Protein AF-A0A1F9LDM0-F1 (afdb_monomer_lite)

Secondary structure (DSSP, 8-state):
-PPPHHHHHHHHHTTTS---HHHHHHHHTT--HHHHHHS--SSPPPHHHHHHHHHHHHHHHHH-

Structure (mmCIF, N/CA/C/O backbone):
data_AF-A0A1F9LDM0-F1
#
_entry.id   AF-A0A1F9LDM0-F1
#
loop_
_atom_site.group_PDB
_atom_site.id
_atom_site.type_symbol
_atom_site.label_atom_id
_atom_site.label_alt_id
_atom_site.label_comp_id
_atom_site.label_asym_id
_atom_site.label_entity_id
_atom_site.label_seq_id
_atom_site.pdbx_PDB_ins_cod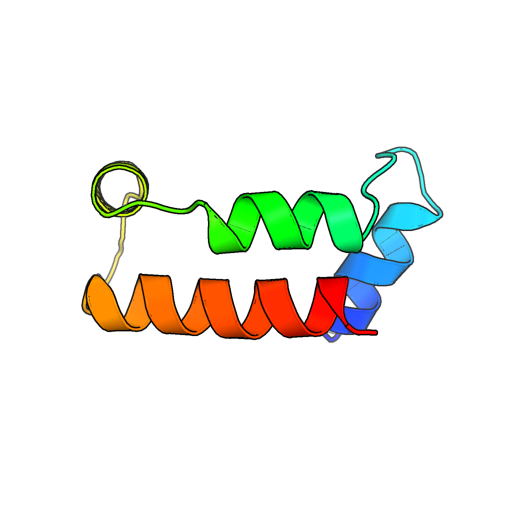e
_atom_site.Cartn_x
_atom_site.Cartn_y
_atom_site.Cartn_z
_atom_site.occupancy
_atom_site.B_iso_or_equiv
_atom_site.auth_seq_id
_atom_site.auth_comp_id
_atom_site.auth_asym_id
_atom_site.auth_atom_id
_atom_site.pdbx_PDB_model_num
ATOM 1 N N . MET A 1 1 ? 0.761 18.263 -15.156 1.00 46.62 1 MET A N 1
ATOM 2 C CA . MET A 1 1 ? 0.692 16.921 -15.774 1.00 46.62 1 MET A CA 1
ATOM 3 C C . MET A 1 1 ? 0.960 15.910 -14.678 1.00 46.62 1 MET A C 1
ATOM 5 O O . MET A 1 1 ? 2.018 16.003 -14.073 1.00 46.62 1 MET A O 1
ATOM 9 N N . SER A 1 2 ? 0.007 15.030 -14.364 1.00 71.31 2 SER A N 1
ATOM 10 C CA . SER A 1 2 ? 0.257 13.921 -13.433 1.00 71.31 2 SER A CA 1
ATOM 11 C C . SER A 1 2 ? 0.900 12.783 -14.217 1.00 71.31 2 SER A C 1
ATOM 13 O O . SER A 1 2 ? 0.367 12.416 -15.263 1.00 71.31 2 SER A O 1
ATOM 15 N N . LEU A 1 3 ? 2.033 12.254 -13.750 1.00 74.88 3 LEU A N 1
ATOM 16 C CA . LEU A 1 3 ? 2.561 11.000 -14.287 1.00 74.88 3 LEU A CA 1
ATOM 17 C C . LEU A 1 3 ? 1.600 9.852 -13.925 1.00 74.88 3 LEU A C 1
ATOM 19 O O . LEU A 1 3 ? 1.044 9.871 -12.820 1.00 74.88 3 LEU A O 1
ATOM 23 N N . PRO A 1 4 ? 1.415 8.856 -14.807 1.00 85.56 4 PRO A N 1
ATOM 24 C CA . PRO A 1 4 ? 0.833 7.577 -14.421 1.00 85.56 4 PRO A CA 1
ATOM 25 C C . PRO A 1 4 ? 1.623 6.956 -13.262 1.00 85.56 4 PRO A C 1
ATOM 27 O O . PRO A 1 4 ? 2.847 7.074 -13.201 1.00 85.56 4 PRO A O 1
ATOM 30 N N . LEU A 1 5 ? 0.924 6.301 -12.333 1.00 81.19 5 LEU A N 1
ATOM 31 C CA . LEU A 1 5 ? 1.537 5.733 -11.129 1.00 81.19 5 LEU A CA 1
ATOM 32 C C . LEU A 1 5 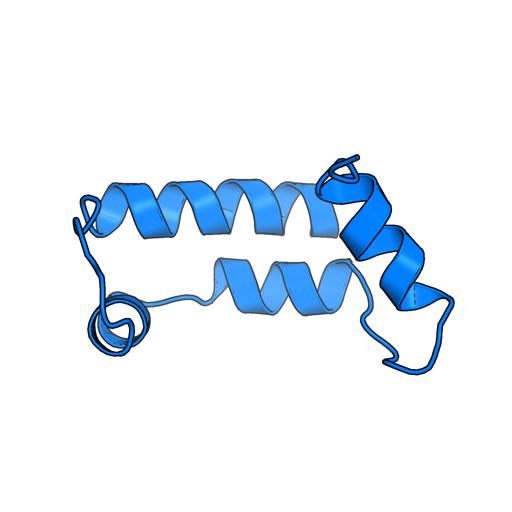? 2.634 4.707 -11.462 1.00 81.19 5 LEU A C 1
ATOM 34 O O . LEU A 1 5 ? 3.693 4.728 -10.841 1.00 81.19 5 LEU A O 1
ATOM 38 N N . ASP A 1 6 ? 2.409 3.866 -12.473 1.00 81.12 6 ASP A N 1
ATOM 39 C CA . ASP A 1 6 ? 3.393 2.878 -12.935 1.00 81.12 6 ASP A CA 1
ATOM 40 C C . ASP A 1 6 ? 4.676 3.553 -13.457 1.00 81.12 6 ASP A C 1
ATOM 42 O O . ASP A 1 6 ? 5.777 3.231 -13.005 1.00 81.12 6 ASP A O 1
ATOM 46 N N . ASP A 1 7 ? 4.538 4.581 -14.302 1.00 81.81 7 ASP A N 1
ATOM 47 C CA . ASP A 1 7 ? 5.671 5.358 -14.820 1.00 81.81 7 ASP A CA 1
ATOM 48 C C . ASP A 1 7 ? 6.439 6.074 -13.700 1.00 81.81 7 ASP A C 1
ATOM 50 O O . ASP A 1 7 ? 7.668 6.170 -13.742 1.00 81.81 7 ASP A O 1
ATOM 54 N N . ALA A 1 8 ? 5.736 6.572 -12.677 1.00 83.88 8 ALA A N 1
ATOM 55 C CA . ALA A 1 8 ? 6.359 7.224 -11.529 1.00 83.88 8 ALA A CA 1
ATOM 56 C C . ALA A 1 8 ? 7.194 6.236 -10.697 1.00 83.88 8 ALA A C 1
ATOM 58 O O . ALA A 1 8 ? 8.324 6.551 -10.319 1.00 83.88 8 ALA A O 1
ATOM 59 N N . ILE A 1 9 ? 6.666 5.032 -10.454 1.00 81.50 9 ILE A N 1
ATOM 60 C CA . ILE A 1 9 ? 7.352 3.978 -9.695 1.00 81.50 9 ILE A CA 1
ATOM 61 C C . ILE A 1 9 ? 8.566 3.457 -10.473 1.00 81.50 9 ILE A C 1
ATOM 63 O O . ILE A 1 9 ? 9.674 3.412 -9.935 1.00 81.50 9 ILE A O 1
ATOM 67 N N . ARG A 1 10 ? 8.402 3.124 -11.759 1.00 77.31 10 ARG A N 1
ATOM 68 C CA . ARG A 1 10 ? 9.505 2.632 -12.605 1.00 77.31 10 ARG A CA 1
ATOM 69 C C . ARG A 1 10 ? 10.564 3.709 -12.842 1.00 77.31 10 ARG A C 1
ATOM 71 O O . ARG A 1 10 ? 11.760 3.423 -12.816 1.00 77.31 10 ARG A O 1
ATOM 78 N N . GLY A 1 11 ? 10.152 4.967 -12.994 1.00 75.06 11 GLY A N 1
ATOM 79 C CA . GLY A 1 11 ? 11.062 6.107 -13.104 1.00 75.06 11 GLY A CA 1
ATOM 80 C C . GLY A 1 11 ? 11.915 6.336 -11.847 1.00 75.06 11 GLY A C 1
ATOM 81 O O . GLY A 1 11 ? 13.069 6.760 -11.964 1.00 75.06 11 GLY A O 1
ATOM 82 N N . ALA A 1 12 ? 11.388 6.013 -10.658 1.00 73.12 12 ALA A N 1
ATOM 83 C CA . ALA A 1 12 ? 12.098 6.134 -9.380 1.00 73.12 12 ALA A CA 1
ATOM 84 C C . ALA A 1 12 ? 13.203 5.077 -9.189 1.00 73.12 12 ALA A C 1
ATOM 86 O O . ALA A 1 12 ? 14.197 5.349 -8.513 1.00 73.12 12 ALA A O 1
ATOM 87 N N . GLN A 1 13 ? 13.095 3.912 -9.838 1.00 65.38 13 GLN A N 1
ATOM 88 C CA . GLN A 1 13 ? 14.149 2.890 -9.841 1.00 65.38 13 GLN A CA 1
ATOM 89 C C . GLN A 1 13 ? 15.464 3.433 -10.423 1.00 65.38 13 GLN A C 1
ATOM 91 O O . GLN A 1 13 ? 16.543 3.208 -9.876 1.00 65.38 13 GLN A O 1
ATOM 96 N N . SER A 1 14 ? 15.379 4.168 -11.536 1.00 61.72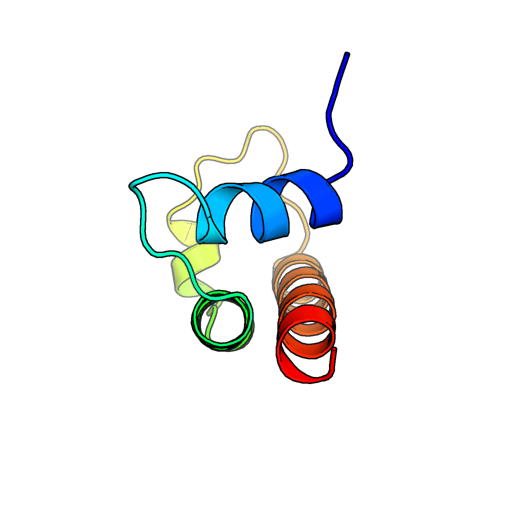 14 SER A N 1
ATOM 97 C CA . SER A 1 14 ? 16.548 4.659 -12.277 1.00 61.72 14 SER A CA 1
ATOM 98 C C . SER A 1 14 ? 17.174 5.923 -11.674 1.00 61.72 14 SER A C 1
ATOM 100 O O . SER A 1 14 ? 18.263 6.319 -12.097 1.00 61.72 14 SER A O 1
ATOM 102 N N . LYS A 1 15 ? 16.502 6.599 -10.735 1.00 56.19 15 LYS A N 1
ATOM 103 C CA . LYS A 1 15 ? 16.924 7.909 -10.221 1.00 56.19 15 LYS A CA 1
ATOM 104 C C . LYS A 1 15 ? 17.048 7.893 -8.704 1.00 56.19 15 LYS A C 1
ATOM 106 O O . LYS A 1 15 ? 16.041 7.976 -8.024 1.00 56.19 15 LYS A O 1
ATOM 111 N N . ALA A 1 16 ? 18.290 7.868 -8.213 1.00 55.03 16 ALA A N 1
ATOM 112 C CA . ALA A 1 16 ? 18.769 8.269 -6.875 1.00 55.03 16 ALA A CA 1
ATOM 113 C C . ALA A 1 16 ? 18.111 7.676 -5.600 1.00 55.03 16 ALA A C 1
ATOM 115 O O . ALA A 1 16 ? 18.742 7.736 -4.550 1.00 55.03 16 ALA A O 1
ATOM 116 N N . SER A 1 17 ? 16.917 7.078 -5.655 1.00 60.06 17 SER A N 1
ATOM 117 C CA . SER A 1 17 ? 16.182 6.543 -4.499 1.00 60.06 17 SER A CA 1
ATOM 118 C C . SER A 1 17 ? 16.240 5.019 -4.376 1.00 60.06 17 SER A C 1
ATOM 120 O O . SER A 1 17 ? 15.851 4.500 -3.337 1.00 60.06 17 SER A O 1
ATOM 122 N N . GLY A 1 18 ? 16.726 4.297 -5.396 1.00 66.50 18 GLY A N 1
ATOM 123 C CA . GLY A 1 18 ? 16.951 2.845 -5.317 1.00 66.50 18 GLY A CA 1
ATOM 124 C C . GLY A 1 18 ? 15.689 2.020 -5.048 1.00 66.50 18 GLY A C 1
ATOM 125 O O . GLY A 1 18 ? 15.780 0.933 -4.488 1.00 66.50 18 GLY A O 1
ATOM 126 N N . VAL A 1 19 ? 14.510 2.536 -5.409 1.00 75.50 19 VAL A N 1
ATOM 127 C CA . VAL A 1 19 ? 13.239 1.838 -5.197 1.00 75.50 19 VAL A CA 1
ATOM 128 C C . VAL A 1 19 ? 13.078 0.782 -6.282 1.00 75.50 19 VAL A C 1
ATOM 130 O O . VAL A 1 19 ? 12.842 1.104 -7.446 1.00 75.50 19 VAL A O 1
ATOM 133 N N . PHE A 1 20 ? 13.213 -0.486 -5.907 1.00 86.50 20 PHE A N 1
ATOM 134 C CA . PHE A 1 20 ? 12.952 -1.600 -6.808 1.00 86.50 20 PHE A CA 1
ATOM 135 C C . PHE A 1 20 ? 11.462 -1.958 -6.771 1.00 86.50 20 PHE A C 1
ATOM 137 O O . PHE A 1 20 ? 10.918 -2.129 -5.676 1.00 86.50 20 PHE A O 1
ATOM 144 N N . PRO A 1 21 ? 10.796 -2.117 -7.933 1.00 87.94 21 PRO A N 1
ATOM 145 C CA . PRO A 1 21 ? 9.366 -2.425 -7.988 1.00 87.94 21 PRO A CA 1
ATOM 146 C C . PRO A 1 21 ? 8.961 -3.623 -7.124 1.00 87.94 21 PRO A C 1
ATOM 148 O O . PRO A 1 21 ? 7.998 -3.533 -6.372 1.00 87.94 21 PRO A O 1
ATOM 151 N N . ALA A 1 22 ? 9.746 -4.704 -7.143 1.00 90.12 22 ALA A N 1
ATOM 152 C CA . ALA A 1 22 ? 9.463 -5.895 -6.345 1.00 90.12 22 ALA A CA 1
ATOM 153 C C . ALA A 1 22 ? 9.563 -5.651 -4.827 1.00 90.12 22 ALA A C 1
ATOM 155 O O . ALA A 1 22 ? 8.787 -6.221 -4.065 1.00 90.12 22 ALA A O 1
ATOM 156 N N . ASP A 1 23 ? 10.496 -4.810 -4.373 1.00 90.75 23 ASP A N 1
ATOM 157 C CA . ASP A 1 23 ? 10.649 -4.502 -2.946 1.00 90.75 23 ASP A CA 1
ATOM 158 C C . ASP A 1 23 ? 9.526 -3.591 -2.456 1.00 90.75 23 ASP A C 1
ATOM 160 O O . ASP A 1 23 ? 8.949 -3.840 -1.397 1.00 90.75 23 ASP A O 1
ATOM 164 N N . LEU A 1 24 ? 9.153 -2.596 -3.267 1.00 90.69 24 LEU A N 1
ATOM 165 C CA . LEU A 1 24 ? 7.962 -1.794 -3.014 1.00 90.69 24 LEU A CA 1
ATOM 166 C C . LEU A 1 24 ? 6.717 -2.684 -2.974 1.00 90.69 24 LEU A C 1
ATOM 168 O O . LEU A 1 24 ? 5.938 -2.587 -2.034 1.00 90.69 24 LEU A O 1
ATOM 172 N N . GLY A 1 25 ? 6.559 -3.587 -3.943 1.00 94.12 25 GLY A N 1
ATOM 173 C CA . GLY A 1 25 ? 5.412 -4.484 -3.999 1.00 94.12 25 GLY A CA 1
ATOM 174 C C . GLY A 1 25 ? 5.282 -5.355 -2.750 1.00 94.12 25 GLY A C 1
ATOM 175 O O . GLY A 1 25 ? 4.200 -5.435 -2.179 1.00 94.12 25 GLY A O 1
ATOM 176 N N . ARG A 1 26 ? 6.390 -5.915 -2.244 1.00 94.94 26 ARG A N 1
ATOM 177 C CA . ARG A 1 26 ? 6.395 -6.666 -0.974 1.00 94.94 26 ARG A CA 1
ATOM 178 C C . ARG A 1 26 ? 5.977 -5.809 0.216 1.00 94.94 26 ARG A C 1
ATOM 180 O O . ARG A 1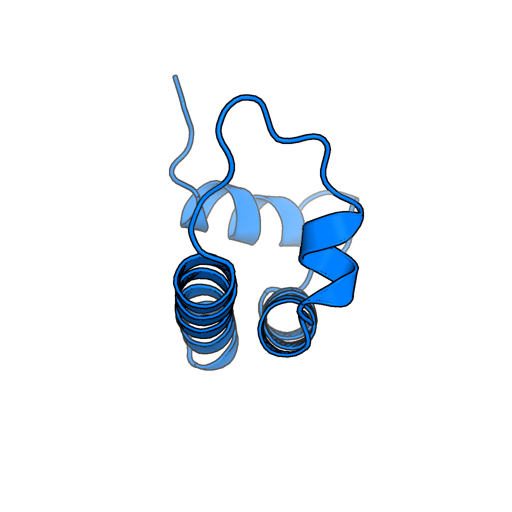 26 ? 5.252 -6.301 1.073 1.00 94.94 26 ARG A O 1
ATOM 187 N N . ALA A 1 27 ? 6.424 -4.554 0.273 1.00 94.94 27 ALA A N 1
ATOM 188 C CA . ALA A 1 27 ? 6.024 -3.637 1.334 1.00 94.94 27 ALA A CA 1
ATOM 189 C C . ALA A 1 27 ? 4.517 -3.337 1.273 1.00 94.94 27 ALA A C 1
ATOM 191 O O . ALA A 1 27 ? 3.848 -3.389 2.304 1.00 94.94 27 ALA A O 1
ATOM 192 N N . LEU A 1 28 ? 3.968 -3.105 0.075 1.00 95.75 28 LEU A N 1
ATOM 193 C CA . LEU A 1 28 ? 2.531 -2.878 -0.116 1.00 95.75 28 LEU A CA 1
ATOM 194 C C . LEU A 1 28 ? 1.699 -4.098 0.303 1.00 95.75 28 LEU A C 1
ATOM 196 O O . LEU A 1 28 ? 0.764 -3.938 1.080 1.00 95.75 28 LEU A O 1
ATOM 200 N N . CYS A 1 29 ? 2.098 -5.306 -0.111 1.00 97.06 29 CYS A N 1
ATOM 201 C CA . CYS A 1 29 ? 1.438 -6.561 0.280 1.00 97.06 29 CYS A CA 1
ATOM 202 C C . CYS A 1 29 ? 1.599 -6.925 1.770 1.00 97.06 29 CYS A C 1
ATOM 204 O O . CYS A 1 29 ? 1.043 -7.917 2.235 1.00 97.06 29 CYS A O 1
ATOM 206 N N . SER A 1 30 ? 2.411 -6.179 2.524 1.00 97.31 30 SER A N 1
ATOM 207 C CA . SER A 1 30 ? 2.591 -6.380 3.968 1.00 97.31 30 SER A CA 1
ATOM 208 C C . SER A 1 30 ? 1.790 -5.399 4.824 1.00 97.31 30 SER A C 1
ATOM 210 O O . SER A 1 30 ? 1.854 -5.478 6.051 1.00 97.31 30 SER A O 1
ATOM 212 N N . ALA A 1 31 ? 1.048 -4.480 4.196 1.00 97.06 31 ALA A N 1
ATOM 213 C CA . ALA A 1 31 ? 0.298 -3.451 4.896 1.00 97.06 31 ALA A CA 1
ATOM 214 C C . ALA A 1 31 ? -0.801 -4.046 5.788 1.00 97.06 31 ALA A C 1
ATOM 216 O O . ALA A 1 31 ? -1.573 -4.926 5.403 1.00 97.06 31 ALA A O 1
ATOM 217 N N . THR A 1 32 ? -0.892 -3.517 7.001 1.00 97.12 32 THR A N 1
ATOM 218 C CA . THR A 1 32 ? -1.827 -3.957 8.033 1.00 97.12 32 THR A CA 1
ATOM 219 C C . THR A 1 32 ? -2.892 -2.900 8.311 1.00 97.12 32 THR A C 1
ATOM 221 O O . THR A 1 32 ? -2.776 -1.736 7.926 1.00 97.12 32 THR A O 1
ATOM 224 N N . SER A 1 33 ? -3.938 -3.284 9.045 1.00 96.19 33 SER A N 1
ATOM 225 C CA . SER A 1 33 ? -4.934 -2.331 9.547 1.00 96.19 33 SER A CA 1
ATOM 226 C C . SER 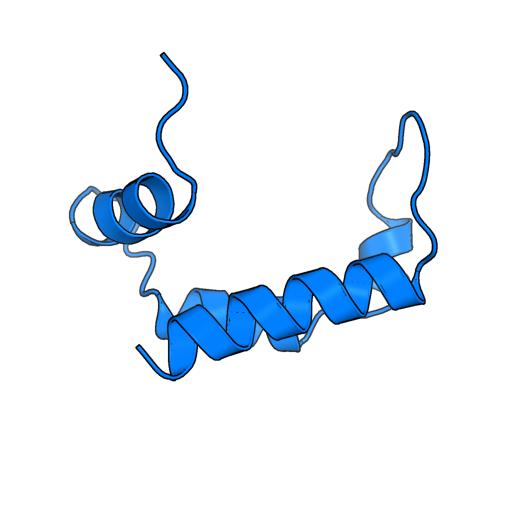A 1 33 ? -4.307 -1.271 10.463 1.00 96.19 33 SER A C 1
ATOM 228 O O . SER A 1 33 ? -4.737 -0.125 10.444 1.00 96.19 33 SER A O 1
ATOM 230 N N . SER A 1 34 ? -3.246 -1.611 11.203 1.00 97.38 34 SER A N 1
ATOM 231 C CA . SER A 1 34 ? -2.511 -0.641 12.022 1.00 97.38 34 SER A CA 1
ATOM 232 C C . SER A 1 34 ? -1.790 0.411 11.175 1.00 97.38 34 SER A C 1
ATOM 234 O O . SER A 1 34 ? -1.735 1.568 11.574 1.00 97.38 34 SER A O 1
ATOM 236 N N . ASP A 1 35 ? -1.295 0.060 9.984 1.00 96.62 35 ASP A N 1
ATOM 237 C CA . ASP A 1 35 ? -0.694 1.039 9.066 1.00 96.62 35 ASP A CA 1
ATOM 238 C C . ASP A 1 35 ? -1.738 2.029 8.534 1.00 96.62 35 ASP A C 1
ATOM 240 O O . ASP A 1 35 ? -1.458 3.220 8.391 1.00 96.62 35 ASP A O 1
ATOM 244 N N . TRP A 1 36 ? -2.968 1.560 8.302 1.00 97.31 36 TRP A N 1
ATOM 245 C CA . TRP A 1 36 ? -4.093 2.415 7.917 1.00 97.31 36 TRP A CA 1
ATOM 246 C C . TRP A 1 36 ? -4.449 3.436 9.009 1.00 97.31 36 TRP A C 1
ATOM 248 O O . TRP A 1 36 ? -4.763 4.584 8.689 1.00 97.31 36 TRP A O 1
ATOM 258 N N . GLU A 1 37 ? -4.349 3.052 10.286 1.00 96.69 37 GLU A N 1
ATOM 259 C CA . GLU A 1 37 ? -4.621 3.927 11.439 1.00 96.69 37 GLU A CA 1
ATOM 260 C C . GLU A 1 37 ? -3.590 5.059 11.596 1.00 96.69 37 GLU A C 1
ATOM 262 O O . GLU A 1 37 ? -3.906 6.114 12.151 1.00 96.69 37 GLU A O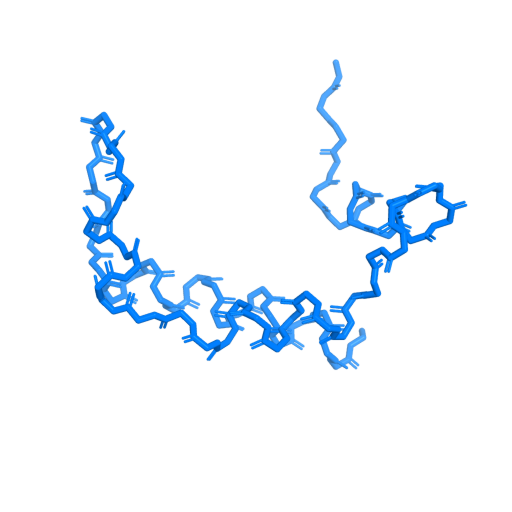 1
ATOM 267 N N . LEU A 1 38 ? -2.362 4.878 11.093 1.00 96.88 38 LEU A N 1
ATOM 268 C CA . LEU A 1 38 ? -1.315 5.908 11.134 1.00 96.88 38 LEU A CA 1
ATOM 269 C C . LEU A 1 38 ? -1.579 7.063 10.156 1.00 96.88 38 LEU A C 1
ATOM 271 O O . LEU A 1 38 ? -1.026 8.158 10.314 1.00 96.88 38 LEU A O 1
ATOM 275 N N . ILE A 1 39 ? -2.405 6.831 9.135 1.00 95.62 39 ILE A N 1
ATOM 276 C CA . ILE A 1 39 ? -2.666 7.800 8.076 1.00 95.62 39 ILE A CA 1
ATOM 277 C C . ILE A 1 39 ? -3.749 8.780 8.537 1.00 95.62 39 ILE A C 1
ATOM 279 O O . ILE A 1 39 ? -4.862 8.412 8.906 1.00 95.62 39 ILE A O 1
ATOM 283 N N . ARG A 1 40 ? -3.440 10.078 8.470 1.00 96.25 40 ARG A N 1
ATOM 284 C CA . ARG A 1 40 ? -4.415 11.144 8.736 1.00 96.25 40 ARG A CA 1
ATOM 285 C C . ARG A 1 40 ? -5.292 11.380 7.513 1.00 96.25 40 ARG A C 1
ATOM 287 O O . ARG A 1 40 ? -5.049 12.297 6.730 1.00 96.25 40 ARG A O 1
ATOM 294 N N . TRP A 1 41 ? -6.292 10.526 7.352 1.00 95.06 41 TRP A N 1
ATOM 295 C CA . TRP A 1 41 ? -7.272 10.631 6.280 1.00 95.06 41 TRP A CA 1
ATOM 296 C C . TRP A 1 41 ? -8.113 11.907 6.401 1.00 95.06 41 TRP A C 1
ATOM 298 O O . TRP A 1 41 ? -8.516 12.296 7.495 1.00 95.06 41 TRP A O 1
ATOM 308 N N . ILE A 1 42 ? -8.413 12.532 5.261 1.00 95.12 42 ILE A N 1
ATOM 309 C CA . ILE A 1 42 ? -9.474 13.548 5.174 1.00 95.12 42 ILE A CA 1
ATOM 310 C C . ILE A 1 42 ? -10.828 12.828 5.123 1.00 95.12 42 ILE A C 1
ATOM 312 O O . ILE A 1 42 ? -11.709 13.098 5.931 1.00 95.12 42 ILE A O 1
ATOM 316 N N . GLU A 1 43 ? -10.943 11.851 4.221 1.00 96.25 43 GLU A N 1
ATOM 317 C CA . GLU A 1 43 ? -12.030 10.876 4.154 1.00 96.25 43 GLU A CA 1
ATOM 318 C C . GLU A 1 43 ? -11.400 9.488 4.112 1.00 96.25 43 GLU A C 1
ATOM 320 O O . GLU A 1 43 ? -10.635 9.169 3.198 1.00 96.25 43 GLU A O 1
ATOM 325 N N . ALA A 1 44 ? -11.653 8.688 5.143 1.00 95.12 44 ALA A N 1
ATOM 326 C CA . ALA A 1 44 ? -10.997 7.400 5.282 1.00 95.12 44 ALA A CA 1
ATOM 327 C C . ALA A 1 44 ? -11.718 6.345 4.424 1.00 95.12 44 ALA A C 1
ATOM 329 O O . ALA A 1 44 ? -12.937 6.192 4.558 1.00 95.12 44 ALA A O 1
ATOM 330 N N . PRO A 1 45 ? -11.006 5.610 3.549 1.00 95.75 45 PRO A N 1
ATOM 331 C CA . PRO A 1 45 ? -11.593 4.463 2.874 1.00 95.75 45 PRO A CA 1
ATOM 332 C C . PRO A 1 45 ? -11.830 3.332 3.879 1.00 95.75 45 PRO A C 1
ATOM 334 O O . PRO A 1 45 ? -11.198 3.290 4.934 1.00 95.75 45 PRO A O 1
ATOM 337 N N . ASP A 1 46 ? -12.688 2.377 3.523 1.00 97.38 46 ASP A N 1
ATOM 338 C CA . ASP A 1 46 ? -12.774 1.114 4.257 1.00 97.38 46 ASP A CA 1
ATOM 339 C C . ASP A 1 46 ? -11.393 0.435 4.331 1.00 97.38 46 ASP A C 1
ATOM 341 O O . ASP A 1 46 ? -10.652 0.405 3.343 1.00 97.38 46 ASP A O 1
ATOM 345 N N . VAL A 1 47 ? -11.043 -0.089 5.507 1.00 97.50 47 VAL A N 1
ATOM 346 C CA . VAL A 1 47 ? -9.713 -0.655 5.773 1.00 97.50 47 VAL A CA 1
ATOM 347 C C . VAL A 1 47 ? -9.422 -1.887 4.914 1.00 97.50 47 VAL A C 1
ATOM 349 O O . VAL A 1 47 ? -8.295 -2.060 4.449 1.00 97.50 47 VAL A O 1
ATOM 352 N N . GLU A 1 48 ? -10.430 -2.715 4.632 1.00 97.69 48 GLU A N 1
ATOM 353 C CA . GLU A 1 48 ? -10.256 -3.892 3.782 1.00 97.69 48 GLU A CA 1
ATOM 354 C C . GLU A 1 48 ? -10.146 -3.491 2.314 1.00 97.69 48 GLU A C 1
ATOM 356 O O . GLU A 1 48 ? -9.336 -4.060 1.583 1.00 97.69 48 GLU A O 1
ATOM 361 N N . ARG A 1 49 ? -10.866 -2.445 1.886 1.00 97.06 49 ARG A N 1
ATOM 362 C CA . ARG A 1 49 ? -10.652 -1.856 0.557 1.00 97.06 49 ARG A CA 1
ATOM 363 C C . ARG A 1 49 ? -9.241 -1.288 0.404 1.00 97.06 49 ARG A C 1
ATOM 365 O O . ARG A 1 49 ? -8.614 -1.526 -0.623 1.00 97.06 49 ARG A O 1
ATOM 372 N N . PHE A 1 50 ? -8.744 -0.563 1.405 1.00 96.75 50 PHE A N 1
ATOM 373 C CA . PHE A 1 50 ? -7.378 -0.038 1.408 1.00 96.75 50 PHE A CA 1
ATOM 374 C C . PHE A 1 50 ? -6.354 -1.161 1.230 1.00 96.75 50 PHE A C 1
ATOM 376 O O . PHE A 1 50 ? -5.546 -1.099 0.307 1.00 96.75 50 PHE A O 1
ATOM 383 N N . LYS A 1 51 ? -6.438 -2.216 2.047 1.00 97.88 51 LYS A N 1
ATOM 384 C CA . LYS A 1 51 ? -5.538 -3.374 1.953 1.00 97.88 51 LYS A CA 1
ATOM 385 C C . LYS A 1 51 ? -5.636 -4.061 0.593 1.00 97.88 51 LYS A C 1
ATOM 387 O O . LYS A 1 51 ? -4.617 -4.255 -0.053 1.00 97.88 51 LYS A O 1
ATOM 392 N N . ALA A 1 52 ? -6.849 -4.325 0.105 1.00 97.50 52 ALA A N 1
ATOM 393 C CA . ALA A 1 52 ? -7.052 -4.976 -1.189 1.00 97.50 52 ALA A CA 1
ATOM 394 C C . ALA A 1 52 ? -6.510 -4.155 -2.373 1.00 97.50 52 ALA A C 1
ATOM 396 O O . ALA A 1 52 ? -6.049 -4.718 -3.367 1.00 97.50 52 ALA A O 1
ATOM 397 N N . ASP A 1 53 ? -6.583 -2.824 -2.301 1.00 96.75 53 ASP A N 1
ATOM 398 C CA . ASP A 1 53 ? -6.013 -1.943 -3.319 1.00 96.75 53 ASP A CA 1
ATOM 399 C C . ASP A 1 53 ? -4.473 -1.934 -3.260 1.00 96.75 53 ASP A C 1
ATOM 401 O O . ASP A 1 53 ? -3.833 -1.939 -4.316 1.00 96.75 53 ASP A O 1
ATOM 405 N N . LEU A 1 54 ? -3.879 -1.985 -2.059 1.00 96.88 54 LEU A N 1
ATOM 406 C CA . LEU A 1 54 ? -2.429 -2.123 -1.884 1.00 96.88 54 LEU A CA 1
ATOM 407 C C . LEU A 1 54 ? -1.912 -3.490 -2.335 1.00 96.88 54 LEU A C 1
ATOM 409 O O . LEU A 1 54 ? -0.910 -3.533 -3.045 1.00 96.88 54 LEU A O 1
ATOM 413 N N . ASP A 1 55 ? -2.609 -4.575 -1.997 1.00 97.50 55 ASP A N 1
ATOM 414 C CA . ASP A 1 55 ? -2.264 -5.933 -2.425 1.00 97.50 55 ASP A CA 1
ATOM 415 C C . ASP A 1 55 ? -2.257 -6.029 -3.948 1.00 97.50 55 ASP A C 1
ATOM 417 O O . ASP A 1 55 ? -1.269 -6.455 -4.537 1.00 97.50 55 ASP A O 1
ATOM 421 N N . ARG A 1 56 ? -3.313 -5.537 -4.607 1.00 96.44 56 ARG A N 1
ATOM 422 C CA . ARG A 1 56 ? -3.416 -5.559 -6.073 1.00 96.44 56 ARG A CA 1
ATOM 423 C C . ARG A 1 56 ? -2.269 -4.808 -6.746 1.00 96.44 56 ARG A C 1
ATOM 425 O O . ARG A 1 56 ? -1.732 -5.274 -7.749 1.00 96.44 56 ARG A O 1
ATOM 432 N N . LEU A 1 57 ? -1.915 -3.635 -6.219 1.00 94.50 57 LEU A N 1
ATOM 433 C CA . LEU A 1 57 ? -0.783 -2.863 -6.728 1.00 94.50 57 LEU A CA 1
ATOM 434 C C . LEU A 1 57 ? 0.547 -3.573 -6.436 1.00 94.50 57 LEU A C 1
ATOM 436 O O . LEU A 1 57 ? 1.426 -3.615 -7.292 1.00 94.50 57 LEU A O 1
ATOM 440 N N . GLY A 1 58 ? 0.706 -4.141 -5.243 1.00 94.88 58 GLY A N 1
ATOM 441 C CA . GLY A 1 58 ? 1.919 -4.850 -4.860 1.00 94.88 58 GLY A CA 1
ATOM 442 C C . GLY A 1 58 ? 2.161 -6.092 -5.715 1.00 94.88 58 GLY A C 1
ATOM 443 O O . GLY A 1 58 ? 3.261 -6.272 -6.238 1.00 94.88 58 GLY A O 1
ATOM 444 N N . GLU A 1 59 ? 1.120 -6.889 -5.950 1.00 95.88 59 GLU A N 1
ATOM 445 C CA . GLU A 1 59 ? 1.149 -8.049 -6.839 1.00 95.88 59 GLU A CA 1
ATOM 446 C C . GLU A 1 59 ? 1.525 -7.656 -8.270 1.00 95.88 59 GLU A C 1
ATOM 448 O O . GLU A 1 59 ? 2.384 -8.310 -8.863 1.00 95.88 59 GLU A O 1
ATOM 453 N N . SER A 1 60 ? 0.967 -6.568 -8.818 1.00 94.06 60 SER A N 1
ATOM 454 C CA . SER A 1 60 ? 1.320 -6.136 -10.177 1.00 94.06 60 SER A CA 1
ATOM 455 C C . SER A 1 60 ? 2.784 -5.704 -10.290 1.00 94.06 60 SER A C 1
ATOM 457 O O . SER A 1 60 ? 3.419 -5.938 -11.312 1.00 94.06 60 SER A O 1
ATOM 459 N N . LEU A 1 61 ? 3.353 -5.110 -9.235 1.00 91.38 61 LEU A N 1
ATOM 460 C CA . LEU A 1 61 ? 4.769 -4.728 -9.199 1.00 91.38 61 LEU A CA 1
ATOM 461 C C . LEU A 1 61 ? 5.717 -5.926 -9.028 1.00 91.38 61 LEU A C 1
ATOM 463 O O . LEU A 1 61 ? 6.864 -5.862 -9.474 1.00 91.38 61 LEU A O 1
ATOM 467 N N . ILE A 1 62 ? 5.263 -6.999 -8.373 1.00 91.94 62 ILE A N 1
ATOM 468 C CA . ILE A 1 62 ? 6.040 -8.233 -8.183 1.00 91.94 62 ILE A CA 1
ATOM 469 C C . ILE A 1 62 ? 6.002 -9.106 -9.441 1.00 91.94 62 ILE A C 1
ATOM 471 O O . ILE A 1 62 ? 7.031 -9.667 -9.821 1.00 91.94 62 ILE A O 1
ATOM 475 N N . LEU A 1 63 ? 4.826 -9.251 -10.057 1.00 89.88 63 LEU A N 1
ATOM 476 C CA . LEU A 1 63 ? 4.599 -10.180 -11.166 1.00 89.88 63 LEU A CA 1
ATOM 477 C C . LEU A 1 63 ? 5.022 -9.615 -12.529 1.00 89.88 63 LEU A C 1
ATOM 479 O O . LEU A 1 63 ? 5.346 -10.412 -13.409 1.00 89.88 63 LEU A O 1
ATOM 483 N N . GLY A 1 64 ? 5.120 -8.286 -12.661 1.00 74.88 64 GLY A N 1
ATOM 484 C CA . GLY A 1 64 ? 5.690 -7.613 -13.834 1.00 74.88 64 GLY A CA 1
ATOM 485 C C . GLY A 1 64 ? 4.672 -7.255 -14.899 1.00 74.88 64 GLY A C 1
ATOM 486 O O . GLY A 1 64 ? 4.223 -8.173 -15.616 1.00 74.88 64 GLY A O 1
#

Foldseek 3Di:
DDDDPVCVQVVVCVDDNVRQLQVQLVVLQPDDLVNLVVDPDPDRDDSVVSSVVSNVSSCVSNVD

Sequence (64 aa):
MSLPLDDAIRGAQSKASGVFPADLGRALCSATSSDWELIRWIEAPDVERFKADLDRLGESLILG

pLDDT: mean 87.73, std 12.69, range [46.62, 97.88]

Radius of gyration: 12.92 Å; chains: 1; bounding box: 32×27×28 Å